Protein AF-A0A4Y7Q4H0-F1 (afdb_monomer_lite)

Radius of gyration: 21.2 Å; chains: 1; bounding box: 54×30×44 Å

Organism: NCBI:txid50990

pLDDT: mean 83.67, std 7.24, range [56.84, 93.5]

Secondary structure (DSSP, 8-state):
-PPPPTTTT-TT-TT--S-HHHHHHHHHHHHHHHHHT--SSTTHHHHHTTPPPPHHHHHHHHHHHHHHHHHHHTT--

Foldseek 3Di:
DDDDDPCPVPLPPPPDPDDPVVSVVVVVVVVVVCVVPPCPQQQVVCVVVVHGRDPVSVVVVVVVVVVVVVCVVVVND

Structure (mmCIF, N/CA/C/O backbone):
data_AF-A0A4Y7Q4H0-F1
#
_entry.id   AF-A0A4Y7Q4H0-F1
#
loop_
_atom_site.group_PDB
_atom_site.id
_atom_site.type_symbol
_atom_site.label_atom_id
_atom_site.label_alt_id
_atom_site.label_comp_id
_atom_site.label_asym_id
_atom_site.label_entity_id
_atom_site.label_seq_id
_atom_site.pdbx_PDB_ins_code
_atom_site.Cartn_x
_atom_site.Cartn_y
_atom_site.Cartn_z
_atom_site.occupancy
_atom_site.B_iso_or_equiv
_atom_site.auth_seq_id
_atom_site.auth_comp_id
_atom_site.auth_asym_id
_atom_site.auth_atom_id
_atom_site.pdbx_PDB_model_num
ATOM 1 N N . PHE A 1 1 ? 26.765 -19.275 -3.866 1.00 67.94 1 PHE A N 1
ATOM 2 C CA . PHE A 1 1 ? 25.698 -18.614 -4.636 1.00 67.94 1 PHE A CA 1
ATOM 3 C C . PHE A 1 1 ? 26.343 -17.427 -5.331 1.00 67.94 1 PHE A C 1
ATOM 5 O O . PHE A 1 1 ? 27.021 -16.670 -4.645 1.00 67.94 1 PHE A O 1
ATOM 12 N N . GLU A 1 2 ? 26.242 -17.322 -6.655 1.00 79.88 2 GLU A N 1
ATOM 13 C CA . GLU A 1 2 ? 26.659 -16.110 -7.376 1.00 79.88 2 GLU A CA 1
ATOM 14 C C . GLU A 1 2 ? 25.574 -15.043 -7.217 1.00 79.88 2 GLU A C 1
ATOM 16 O O . GLU A 1 2 ? 24.383 -15.358 -7.208 1.00 79.88 2 GLU A O 1
ATOM 21 N N . ALA A 1 3 ? 25.984 -13.793 -7.016 1.00 83.56 3 ALA A N 1
ATOM 22 C CA . ALA A 1 3 ? 25.050 -12.680 -6.928 1.00 83.56 3 ALA A CA 1
ATOM 23 C C . ALA A 1 3 ? 24.414 -12.421 -8.303 1.00 83.56 3 ALA A C 1
ATOM 25 O O . ALA A 1 3 ? 25.078 -12.549 -9.331 1.00 83.56 3 ALA A O 1
ATOM 26 N N . GLY A 1 4 ? 23.131 -12.057 -8.314 1.00 84.00 4 GLY A N 1
ATOM 27 C CA . GLY A 1 4 ? 22.421 -11.700 -9.540 1.00 84.00 4 GLY A CA 1
ATOM 28 C C . GLY A 1 4 ? 22.982 -10.437 -10.199 1.00 84.00 4 GLY A C 1
ATOM 29 O O . GLY A 1 4 ? 23.702 -9.651 -9.580 1.00 84.00 4 GLY A O 1
ATOM 30 N N . GLN A 1 5 ? 22.625 -10.233 -11.467 1.00 85.00 5 GLN A N 1
ATOM 31 C CA . GLN A 1 5 ? 22.967 -9.014 -12.196 1.00 85.00 5 GLN A CA 1
ATOM 32 C C . GLN A 1 5 ? 22.391 -7.780 -11.481 1.00 85.00 5 GLN A C 1
ATOM 34 O O . GLN A 1 5 ? 21.235 -7.772 -11.052 1.00 85.00 5 GLN A O 1
ATOM 39 N N . ALA A 1 6 ? 23.209 -6.730 -11.358 1.00 85.44 6 ALA A N 1
ATOM 40 C CA . ALA A 1 6 ? 22.791 -5.464 -10.765 1.00 85.44 6 ALA A CA 1
ATOM 41 C C . ALA A 1 6 ? 21.581 -4.885 -11.517 1.00 85.44 6 ALA A C 1
ATOM 43 O O . ALA A 1 6 ? 21.552 -4.920 -12.745 1.00 85.44 6 ALA A O 1
ATOM 44 N N . ASN A 1 7 ? 20.607 -4.360 -10.769 1.00 87.06 7 ASN A N 1
ATOM 45 C CA . ASN A 1 7 ? 19.380 -3.730 -11.277 1.00 87.06 7 ASN A CA 1
ATOM 46 C C . ASN A 1 7 ? 18.462 -4.631 -12.120 1.00 87.06 7 ASN A C 1
ATOM 48 O O . ASN A 1 7 ? 17.550 -4.133 -12.765 1.00 87.06 7 ASN A O 1
ATOM 52 N N . ALA A 1 8 ? 18.618 -5.959 -12.073 1.00 83.94 8 ALA A N 1
ATOM 53 C CA . ALA A 1 8 ? 17.762 -6.873 -12.839 1.00 83.94 8 ALA A CA 1
ATOM 54 C C . ALA A 1 8 ? 16.255 -6.784 -12.498 1.00 83.94 8 ALA A C 1
ATOM 56 O O . ALA A 1 8 ? 15.429 -7.275 -13.260 1.00 83.94 8 ALA A O 1
ATOM 57 N N . HIS A 1 9 ? 15.901 -6.180 -11.361 1.00 84.56 9 HIS A N 1
ATOM 58 C CA . HIS A 1 9 ? 14.521 -5.951 -10.923 1.00 84.56 9 HIS A CA 1
ATOM 59 C C . HIS A 1 9 ? 14.014 -4.530 -11.219 1.00 84.56 9 HIS A C 1
ATOM 61 O O . HIS A 1 9 ? 12.843 -4.252 -10.983 1.00 84.56 9 HIS A O 1
ATOM 67 N N . ASP A 1 10 ? 14.870 -3.625 -11.700 1.00 90.19 10 ASP A N 1
ATOM 68 C CA . ASP A 1 10 ? 14.491 -2.240 -11.970 1.00 90.19 10 ASP A CA 1
ATOM 69 C C . ASP A 1 10 ? 13.839 -2.136 -13.358 1.00 90.19 10 ASP A C 1
ATOM 71 O O . ASP A 1 10 ? 14.426 -2.475 -14.388 1.00 90.19 10 ASP A O 1
ATOM 75 N N . LEU A 1 11 ? 12.586 -1.690 -13.385 1.00 88.44 11 LEU A N 1
ATOM 76 C CA . LEU A 1 11 ? 11.806 -1.468 -14.605 1.00 88.44 11 LEU A CA 1
ATOM 77 C C . LEU A 1 11 ? 12.276 -0.249 -15.405 1.00 88.44 11 LEU A C 1
ATOM 79 O O . LEU A 1 11 ? 12.047 -0.171 -16.615 1.00 88.44 11 LEU A O 1
ATOM 83 N N . HIS A 1 12 ? 12.948 0.685 -14.738 1.00 89.06 12 HIS A N 1
ATOM 84 C CA . HIS A 1 12 ? 13.382 1.956 -15.299 1.00 89.06 12 HIS A CA 1
ATOM 85 C C . HIS A 1 12 ? 14.904 2.030 -15.486 1.00 89.06 12 HIS A C 1
ATOM 87 O O . HIS A 1 12 ? 15.431 3.121 -15.724 1.00 89.06 12 HIS A O 1
ATOM 93 N N . ASP A 1 13 ? 15.614 0.893 -15.439 1.00 91.50 13 ASP A N 1
ATOM 94 C CA . ASP A 1 13 ? 17.053 0.859 -15.705 1.00 91.50 13 ASP A CA 1
ATOM 95 C C . ASP A 1 13 ? 17.334 1.368 -17.134 1.00 91.50 13 ASP A C 1
ATOM 97 O O . ASP A 1 13 ? 16.874 0.775 -18.115 1.00 91.50 13 ASP A O 1
ATOM 101 N N . PRO A 1 14 ? 18.117 2.448 -17.309 1.00 88.88 14 PRO A N 1
ATOM 102 C CA . PRO A 1 14 ? 18.473 2.952 -18.634 1.00 88.88 14 PRO A CA 1
ATOM 103 C C . PRO A 1 14 ? 19.277 1.949 -19.477 1.00 88.88 14 PRO A C 1
ATOM 105 O O . PRO A 1 14 ? 19.390 2.128 -20.690 1.00 88.88 14 PRO A O 1
ATOM 108 N N . LYS A 1 15 ? 19.873 0.924 -18.853 1.00 89.81 15 LYS A N 1
ATOM 109 C CA . LYS A 1 15 ? 20.617 -0.152 -19.526 1.00 89.81 15 LYS A CA 1
ATOM 110 C C . LYS A 1 15 ? 19.766 -1.386 -19.815 1.00 89.81 15 LYS A C 1
ATOM 112 O O . LYS A 1 15 ? 20.295 -2.376 -20.329 1.00 89.81 15 LYS A O 1
ATOM 117 N N . ASP A 1 16 ? 18.481 -1.335 -19.498 1.00 88.88 16 ASP A N 1
ATOM 118 C CA . ASP A 1 16 ? 17.555 -2.409 -19.790 1.00 88.88 16 ASP A CA 1
ATOM 119 C C . ASP A 1 16 ? 17.414 -2.624 -21.304 1.00 88.88 16 ASP A C 1
ATOM 121 O O . ASP A 1 16 ? 17.213 -1.693 -22.086 1.00 88.88 16 ASP A O 1
ATOM 125 N N . GLN A 1 17 ? 17.526 -3.883 -21.718 1.00 90.25 17 GLN A N 1
ATOM 126 C CA . GLN A 1 17 ? 17.436 -4.307 -23.113 1.00 90.25 17 GLN A CA 1
ATOM 127 C C . GLN A 1 17 ? 16.018 -4.757 -23.502 1.00 90.25 17 GLN A C 1
ATOM 129 O O . GLN A 1 17 ? 15.783 -5.112 -24.660 1.00 90.25 17 GLN A O 1
ATOM 134 N N . ARG A 1 18 ? 15.058 -4.757 -22.565 1.00 89.50 18 ARG A N 1
ATOM 135 C CA . ARG A 1 18 ? 13.645 -5.041 -22.848 1.00 89.50 18 ARG A CA 1
ATOM 136 C C . ARG A 1 18 ? 13.053 -3.982 -23.784 1.00 89.50 18 ARG A C 1
ATOM 138 O O . ARG A 1 18 ? 13.309 -2.780 -23.666 1.00 89.50 18 ARG A O 1
ATOM 145 N N . SER A 1 19 ? 12.201 -4.432 -24.707 1.00 91.44 19 SER A N 1
ATOM 146 C CA . SER A 1 19 ? 11.446 -3.539 -25.589 1.00 91.44 19 SER A CA 1
ATOM 147 C C . SER A 1 19 ? 10.487 -2.645 -24.791 1.00 91.44 19 SER A C 1
ATOM 149 O O . SER A 1 19 ? 10.106 -2.972 -23.665 1.00 91.44 19 SER A O 1
ATOM 151 N N . LEU A 1 20 ? 10.073 -1.517 -25.382 1.00 89.56 20 LEU A N 1
ATOM 152 C CA . LEU A 1 20 ? 9.085 -0.618 -24.768 1.00 89.56 20 LEU A CA 1
ATOM 153 C C . LEU A 1 20 ? 7.771 -1.351 -24.466 1.00 89.56 20 LEU A C 1
ATOM 155 O O . LEU A 1 20 ? 7.268 -1.249 -23.355 1.00 89.56 20 LEU A O 1
ATOM 159 N N . SER A 1 21 ? 7.280 -2.158 -25.410 1.00 92.06 21 SER A N 1
ATOM 160 C CA . SER A 1 21 ? 6.058 -2.950 -25.233 1.00 92.06 21 SER A CA 1
ATOM 161 C C . SER A 1 21 ? 6.158 -3.946 -24.077 1.00 92.06 21 SER A C 1
ATOM 163 O O . SER A 1 21 ? 5.205 -4.103 -23.326 1.00 92.06 21 SER A O 1
ATOM 165 N N . ASN A 1 22 ? 7.315 -4.591 -23.893 1.00 90.38 22 ASN A N 1
ATOM 166 C CA . ASN A 1 22 ? 7.506 -5.537 -22.791 1.00 90.38 22 ASN A CA 1
ATOM 167 C C . ASN A 1 22 ? 7.560 -4.831 -21.430 1.00 90.38 22 ASN A C 1
ATOM 169 O O . ASN A 1 22 ? 7.101 -5.394 -20.442 1.00 90.38 22 ASN A O 1
ATOM 173 N N . ARG A 1 23 ? 8.126 -3.618 -21.367 1.00 91.88 23 ARG A N 1
ATOM 174 C CA . ARG A 1 23 ? 8.127 -2.813 -20.137 1.00 91.88 23 ARG A CA 1
ATOM 175 C C . ARG A 1 23 ? 6.723 -2.348 -19.773 1.00 91.88 23 ARG A C 1
ATOM 177 O O . ARG A 1 23 ? 6.338 -2.514 -18.628 1.00 91.88 23 ARG A O 1
ATOM 184 N N . GLN A 1 24 ? 5.963 -1.863 -20.754 1.00 93.25 24 GLN A N 1
ATOM 185 C CA . GLN A 1 24 ? 4.567 -1.463 -20.556 1.00 93.25 24 GLN A CA 1
ATOM 186 C C . GLN A 1 24 ? 3.712 -2.620 -20.035 1.00 93.25 24 GLN A C 1
ATOM 188 O O . GLN A 1 24 ? 3.048 -2.472 -19.021 1.00 93.25 24 GLN A O 1
ATOM 193 N N . ALA A 1 25 ? 3.798 -3.796 -20.662 1.00 93.50 25 ALA A N 1
ATOM 194 C CA . ALA A 1 25 ? 3.031 -4.961 -20.221 1.00 93.50 25 ALA A CA 1
ATOM 195 C C . ALA A 1 25 ? 3.382 -5.404 -18.788 1.00 93.50 25 ALA A C 1
ATOM 197 O O . ALA A 1 25 ? 2.513 -5.860 -18.052 1.00 93.50 25 ALA A O 1
ATOM 198 N N . LEU A 1 26 ? 4.652 -5.285 -18.384 1.00 91.25 26 LEU A N 1
ATOM 199 C CA . LEU A 1 26 ? 5.060 -5.602 -17.015 1.00 91.25 26 LEU A CA 1
ATOM 200 C C . LEU A 1 26 ? 4.561 -4.553 -16.013 1.00 91.25 26 LEU A C 1
ATOM 202 O O . LEU A 1 26 ? 4.171 -4.912 -14.910 1.00 91.25 26 LEU A O 1
ATOM 206 N N . GLU A 1 27 ? 4.575 -3.275 -16.387 1.00 91.00 27 GLU A N 1
ATOM 207 C CA . GLU A 1 27 ? 4.048 -2.186 -15.561 1.00 91.00 27 GLU A CA 1
ATOM 208 C C . GLU A 1 27 ? 2.541 -2.347 -15.322 1.00 91.00 27 GLU A C 1
ATOM 210 O O . GLU A 1 27 ? 2.106 -2.278 -14.178 1.00 91.00 27 GLU A O 1
ATOM 215 N N . GLU A 1 28 ? 1.776 -2.681 -16.365 1.00 92.75 28 GLU A N 1
ATOM 216 C CA . GLU A 1 28 ? 0.341 -2.987 -16.260 1.00 92.75 28 GLU A CA 1
ATOM 217 C C . GLU A 1 28 ? 0.077 -4.177 -15.324 1.00 92.75 28 GLU A C 1
ATOM 219 O O . GLU A 1 28 ? -0.787 -4.096 -14.455 1.00 92.75 28 GLU A O 1
ATOM 224 N N . GLN A 1 29 ? 0.856 -5.260 -15.440 1.00 89.31 29 GLN A N 1
ATOM 225 C CA . GLN A 1 29 ? 0.737 -6.409 -14.530 1.00 89.31 29 GLN A CA 1
ATOM 226 C C . GLN A 1 29 ? 1.048 -6.040 -13.079 1.00 89.31 29 GLN A C 1
ATOM 228 O O . GLN A 1 29 ? 0.366 -6.499 -12.167 1.00 89.31 29 GLN A O 1
ATOM 233 N N . MET A 1 30 ? 2.075 -5.219 -12.853 1.00 86.62 30 MET A N 1
ATOM 234 C CA . MET A 1 30 ? 2.417 -4.760 -11.508 1.00 86.62 30 MET A CA 1
ATOM 235 C C . MET A 1 30 ? 1.353 -3.829 -10.929 1.00 86.62 30 MET A C 1
ATOM 237 O O . MET A 1 30 ? 1.135 -3.848 -9.720 1.00 86.62 30 MET A O 1
ATOM 241 N N . GLU A 1 31 ? 0.702 -3.014 -11.759 1.00 87.94 31 GLU A N 1
ATOM 242 C CA . GLU A 1 31 ? -0.415 -2.170 -11.339 1.00 87.94 31 GLU A CA 1
ATOM 243 C C . GLU A 1 31 ? -1.634 -3.018 -10.956 1.00 87.94 31 GLU A C 1
ATOM 245 O O . GLU A 1 31 ? -2.182 -2.820 -9.873 1.00 87.94 31 GLU A O 1
ATOM 250 N N . GLU A 1 32 ? -1.991 -4.014 -11.771 1.00 85.62 32 GLU A N 1
ATOM 251 C CA . GLU A 1 32 ? -3.076 -4.961 -11.482 1.00 85.62 32 GLU A CA 1
ATOM 252 C C . GLU A 1 32 ? -2.801 -5.745 -10.188 1.00 85.62 32 GLU A C 1
ATOM 254 O O . GLU A 1 32 ? -3.631 -5.764 -9.279 1.00 85.62 32 GLU A O 1
ATOM 259 N N . GLU A 1 33 ? -1.594 -6.296 -10.033 1.00 81.75 33 GLU A N 1
ATOM 260 C CA . GLU A 1 33 ? -1.191 -7.000 -8.813 1.00 81.75 33 GLU A CA 1
ATOM 261 C C . GLU A 1 33 ? -1.180 -6.060 -7.594 1.00 81.75 33 GLU A C 1
ATOM 263 O O . GLU A 1 33 ? -1.569 -6.458 -6.494 1.00 81.75 33 GLU A O 1
ATOM 268 N N . ALA A 1 34 ? -0.775 -4.798 -7.757 1.00 80.44 34 ALA A N 1
ATOM 269 C CA . ALA A 1 34 ? -0.832 -3.813 -6.683 1.00 80.44 34 ALA A CA 1
ATOM 270 C C . ALA A 1 34 ? -2.274 -3.452 -6.302 1.00 80.44 34 ALA A C 1
ATOM 272 O O . ALA A 1 34 ? -2.541 -3.235 -5.120 1.00 80.44 34 ALA A O 1
ATOM 273 N N . GLU A 1 35 ? -3.200 -3.384 -7.260 1.00 76.81 35 GLU A N 1
ATOM 274 C CA . GLU A 1 35 ? -4.625 -3.174 -6.995 1.00 76.81 35 GLU A CA 1
ATOM 275 C C . GLU A 1 35 ? -5.260 -4.372 -6.287 1.00 76.81 35 GLU A C 1
ATOM 277 O O . GLU A 1 35 ? -5.974 -4.178 -5.299 1.00 76.81 35 GLU A O 1
ATOM 282 N N . GLU A 1 36 ? -4.955 -5.596 -6.717 1.00 72.12 36 GLU A N 1
ATOM 283 C CA . GLU A 1 36 ? -5.413 -6.823 -6.059 1.00 72.12 36 GLU A CA 1
ATOM 284 C C . GLU A 1 36 ? -4.871 -6.944 -4.628 1.00 72.12 36 GLU A C 1
ATOM 286 O O . GLU A 1 36 ? -5.601 -7.322 -3.707 1.00 72.12 36 GLU A O 1
ATOM 291 N N . ASN A 1 37 ? -3.608 -6.560 -4.418 1.00 67.56 37 ASN A N 1
ATOM 292 C CA . ASN A 1 37 ? -2.940 -6.602 -3.117 1.00 67.56 37 ASN A CA 1
ATOM 293 C C . ASN A 1 37 ? -3.118 -5.327 -2.282 1.00 67.56 37 ASN A C 1
ATOM 295 O O . ASN A 1 37 ? -2.504 -5.199 -1.214 1.00 67.56 37 ASN A O 1
ATOM 299 N N . ARG A 1 38 ? -3.962 -4.372 -2.703 1.00 71.94 38 ARG A N 1
ATOM 300 C CA . ARG A 1 38 ? -4.338 -3.260 -1.822 1.00 71.94 38 ARG A CA 1
ATOM 301 C C . ARG A 1 38 ? -5.049 -3.831 -0.606 1.00 71.94 38 ARG A C 1
ATOM 303 O O . ARG A 1 38 ? -6.171 -4.328 -0.683 1.00 71.94 38 ARG A O 1
ATOM 310 N N . ILE A 1 39 ? -4.387 -3.709 0.541 1.00 66.44 39 ILE A N 1
ATOM 311 C CA . ILE A 1 39 ? -4.927 -4.083 1.845 1.00 66.44 39 ILE A CA 1
ATOM 312 C C . ILE A 1 39 ? -6.084 -3.125 2.158 1.00 66.44 39 ILE A C 1
ATOM 314 O O . ILE A 1 39 ? -5.882 -2.058 2.731 1.00 66.44 39 ILE A O 1
ATOM 318 N N . GLN A 1 40 ? -7.296 -3.481 1.728 1.00 68.88 40 GLN A N 1
ATOM 319 C CA . GLN A 1 40 ? -8.510 -2.739 2.079 1.00 68.88 40 GLN A CA 1
ATOM 320 C C . GLN A 1 40 ? -8.875 -2.950 3.550 1.00 68.88 40 GLN A C 1
ATOM 322 O O . GLN A 1 40 ? -9.324 -2.023 4.214 1.00 68.88 40 GLN A O 1
ATOM 327 N N . ASP A 1 41 ? -8.644 -4.163 4.053 1.00 74.25 41 ASP A N 1
ATOM 328 C CA . ASP A 1 41 ? -8.859 -4.537 5.446 1.00 74.25 41 ASP A CA 1
ATOM 329 C C . ASP A 1 41 ? -7.513 -4.947 6.072 1.00 74.25 41 ASP A C 1
ATOM 331 O O . ASP A 1 41 ? -6.912 -5.931 5.627 1.00 74.25 41 ASP A O 1
ATOM 335 N N . PRO A 1 42 ? -7.025 -4.225 7.097 1.00 72.38 42 PRO A N 1
ATOM 336 C CA . PRO A 1 42 ? -5.750 -4.507 7.752 1.00 72.38 42 PRO A CA 1
ATOM 337 C C . PRO A 1 42 ? -5.700 -5.865 8.474 1.00 72.38 42 PRO A C 1
ATOM 339 O O . PRO A 1 42 ? -4.607 -6.358 8.762 1.00 72.38 42 PRO A O 1
ATOM 342 N N . LEU A 1 43 ? -6.845 -6.491 8.769 1.00 78.81 43 LEU A N 1
ATOM 343 C CA . LEU A 1 43 ? -6.914 -7.810 9.407 1.00 78.81 43 LEU A CA 1
ATOM 344 C C . LEU A 1 43 ? -6.777 -8.958 8.406 1.00 78.81 43 LEU A C 1
ATOM 346 O O . LEU A 1 43 ? -6.296 -10.038 8.764 1.00 78.81 43 LEU A O 1
ATOM 350 N N . LYS A 1 44 ? -7.187 -8.724 7.161 1.00 79.50 44 LYS A N 1
ATOM 351 C CA . LYS A 1 44 ? -7.341 -9.757 6.139 1.00 79.50 44 LYS A CA 1
ATOM 352 C C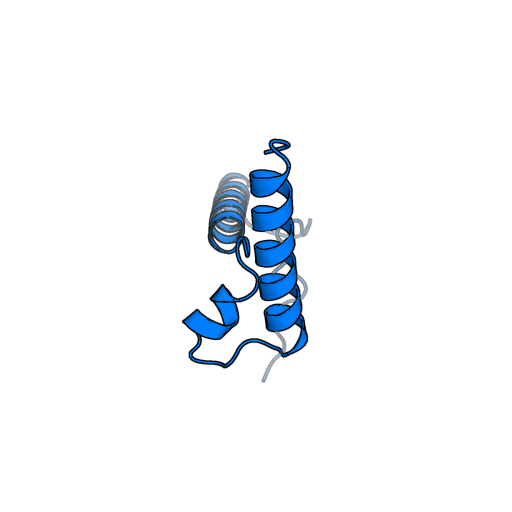 . LYS A 1 44 ? -6.032 -10.477 5.777 1.00 79.50 44 LYS A C 1
ATOM 354 O O . LYS A 1 44 ? -6.044 -11.702 5.785 1.00 79.50 44 LYS A O 1
ATOM 359 N N . PRO A 1 45 ? -4.871 -9.805 5.613 1.00 81.19 45 PRO A N 1
ATOM 360 C CA . PRO A 1 45 ? -3.614 -10.497 5.306 1.00 81.19 45 PRO A CA 1
ATOM 361 C C . PRO A 1 45 ? -3.185 -11.496 6.389 1.00 81.19 45 PRO A C 1
ATOM 363 O O . PRO A 1 45 ? -2.645 -12.560 6.092 1.00 81.19 45 PRO A O 1
ATOM 366 N N . ALA A 1 46 ? -3.426 -11.166 7.664 1.00 82.12 46 ALA A N 1
ATOM 367 C CA . ALA A 1 46 ? -3.128 -12.081 8.760 1.00 82.12 46 ALA A CA 1
ATOM 368 C C . ALA A 1 46 ? -4.073 -13.290 8.724 1.00 82.12 46 ALA A C 1
ATOM 370 O O . ALA A 1 46 ? -3.602 -14.424 8.799 1.00 82.12 46 ALA A O 1
ATOM 371 N N . GLN A 1 47 ? -5.374 -13.048 8.539 1.00 80.19 47 GLN A N 1
ATOM 372 C CA . GLN A 1 47 ? -6.397 -14.093 8.464 1.00 80.19 47 GLN A CA 1
ATOM 373 C C . GLN A 1 47 ? -6.197 -15.034 7.266 1.00 80.19 47 GLN A C 1
ATOM 375 O O . GLN A 1 47 ? -6.236 -16.250 7.446 1.00 80.19 47 GLN A O 1
ATOM 380 N N . ASP A 1 48 ? -5.915 -14.490 6.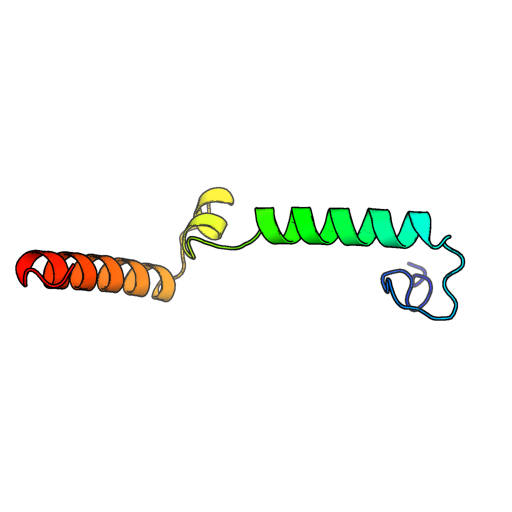080 1.00 82.44 48 ASP A N 1
ATOM 381 C CA . ASP A 1 48 ? -5.684 -15.247 4.843 1.00 82.44 48 ASP A CA 1
ATOM 382 C C . ASP A 1 48 ? -4.473 -16.182 4.976 1.00 82.44 48 ASP A C 1
ATOM 384 O O . ASP A 1 48 ? -4.461 -17.294 4.450 1.00 82.44 48 ASP A O 1
ATOM 388 N N . HIS A 1 49 ? -3.462 -15.764 5.742 1.00 81.81 49 HIS A N 1
ATOM 389 C CA . HIS A 1 49 ? -2.274 -16.567 6.030 1.00 81.81 49 HIS A CA 1
ATOM 390 C C . HIS A 1 49 ? -2.450 -17.504 7.243 1.00 81.81 49 HIS A C 1
ATOM 392 O O . HIS A 1 49 ? -1.485 -18.142 7.667 1.00 81.81 49 HIS A O 1
ATOM 398 N N . GLY A 1 50 ? -3.653 -17.584 7.828 1.00 82.69 50 GLY A N 1
ATOM 399 C CA . GLY A 1 50 ? -3.949 -18.405 9.008 1.00 82.69 50 GLY A CA 1
ATOM 400 C C . GLY A 1 50 ? -3.297 -17.907 10.303 1.00 82.69 50 GLY A C 1
ATOM 401 O O . GLY A 1 50 ? -3.205 -18.658 11.275 1.00 82.69 50 GLY A O 1
ATOM 402 N N . ASN A 1 51 ? -2.830 -16.659 10.321 1.00 86.06 51 ASN A N 1
ATOM 403 C CA . ASN A 1 51 ? -2.212 -16.020 11.473 1.00 86.06 51 ASN A CA 1
ATOM 404 C C . ASN A 1 51 ? -3.230 -15.185 12.250 1.00 86.06 51 ASN A C 1
ATOM 406 O O . ASN A 1 51 ? -4.203 -14.654 11.714 1.00 86.06 51 ASN A O 1
ATOM 410 N N . GLU A 1 52 ? -2.969 -15.011 13.540 1.00 84.31 52 GLU A N 1
ATOM 411 C CA . GLU A 1 52 ? -3.759 -14.100 14.353 1.00 84.31 52 GLU A CA 1
ATOM 412 C C . GLU A 1 52 ? -3.367 -12.640 14.043 1.00 84.31 52 GLU A C 1
ATOM 414 O O . GLU A 1 52 ? -2.174 -12.317 14.062 1.00 84.31 52 GLU A O 1
ATOM 419 N N . PRO A 1 53 ? -4.333 -11.737 13.774 1.00 84.62 53 PRO A N 1
ATOM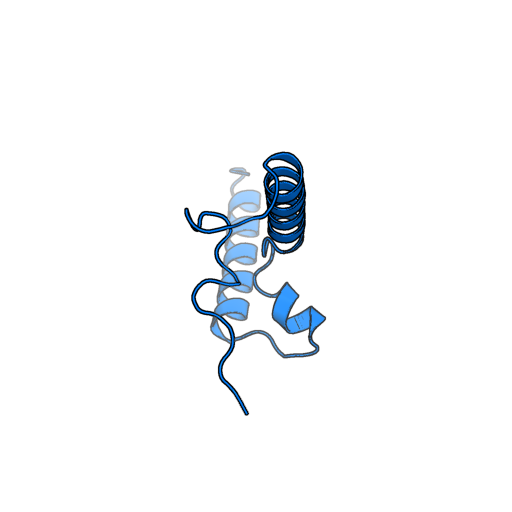 420 C CA . PRO A 1 53 ? -4.040 -10.321 13.583 1.00 84.62 53 PRO A CA 1
ATOM 421 C C . PRO A 1 53 ? -3.346 -9.709 14.800 1.00 84.62 53 PRO A C 1
ATOM 423 O O . PRO A 1 53 ? -3.566 -10.123 15.944 1.00 84.62 53 PRO A O 1
ATOM 426 N N . SER A 1 54 ? -2.525 -8.685 14.561 1.00 87.31 54 SER A N 1
ATOM 427 C CA . SER A 1 54 ? -1.805 -8.006 15.638 1.00 87.31 54 SER A CA 1
ATOM 428 C C . SER A 1 54 ? -2.773 -7.385 16.654 1.00 87.31 54 SER A C 1
ATOM 430 O O . SER A 1 54 ? -3.898 -7.009 16.323 1.00 87.31 54 SER A O 1
ATOM 432 N N . ARG A 1 55 ? -2.326 -7.234 17.908 1.00 84.62 55 ARG A N 1
ATOM 433 C CA . ARG A 1 55 ? -3.142 -6.598 18.959 1.00 84.62 55 ARG A CA 1
ATOM 434 C C . ARG A 1 55 ? -3.611 -5.194 18.568 1.00 84.62 55 ARG A C 1
ATOM 436 O O . ARG A 1 55 ? -4.742 -4.854 18.872 1.00 84.62 55 ARG A O 1
ATOM 443 N N . GLY A 1 56 ? -2.761 -4.415 17.895 1.00 85.62 56 GLY A N 1
ATOM 444 C CA . GLY A 1 56 ? -3.117 -3.074 17.421 1.00 85.62 56 GLY A CA 1
ATOM 445 C C . GLY A 1 56 ? -4.209 -3.115 16.357 1.00 85.62 56 GLY A C 1
ATOM 446 O O . GLY A 1 56 ? -5.223 -2.454 16.513 1.00 85.62 56 GLY A O 1
ATOM 447 N N . ALA A 1 57 ? -4.062 -3.979 15.348 1.00 84.69 57 ALA A N 1
ATOM 448 C CA . ALA A 1 57 ? -5.047 -4.092 14.272 1.00 84.69 57 ALA A CA 1
ATOM 449 C C . ALA A 1 57 ? -6.435 -4.511 14.786 1.00 84.69 57 ALA A C 1
ATOM 451 O O . ALA A 1 57 ? -7.448 -4.024 14.296 1.00 84.69 57 ALA A O 1
ATOM 452 N N . LYS A 1 58 ? -6.491 -5.382 15.803 1.00 84.25 58 LYS A N 1
ATOM 453 C CA . LYS A 1 58 ? -7.755 -5.751 16.460 1.00 84.25 58 LYS A CA 1
ATOM 454 C C . LYS A 1 58 ? -8.418 -4.564 17.160 1.00 84.25 58 LYS A C 1
ATOM 456 O O . LYS A 1 58 ? -9.616 -4.376 17.002 1.00 84.25 58 LYS A O 1
ATOM 461 N N . ILE A 1 59 ? -7.639 -3.771 17.898 1.00 86.44 59 ILE A N 1
ATOM 462 C CA . ILE A 1 59 ? -8.140 -2.583 18.606 1.00 86.44 59 ILE A CA 1
ATOM 463 C C . ILE A 1 59 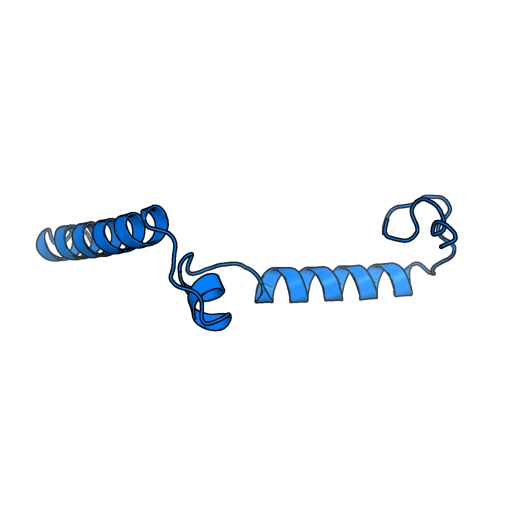? -8.635 -1.535 17.608 1.00 86.44 59 ILE A C 1
ATOM 465 O O . ILE A 1 59 ? -9.699 -0.959 17.809 1.00 86.44 59 ILE A O 1
ATOM 469 N N . ASP A 1 60 ? -7.898 -1.313 16.521 1.00 85.31 60 ASP A N 1
ATOM 470 C CA . ASP A 1 60 ? -8.3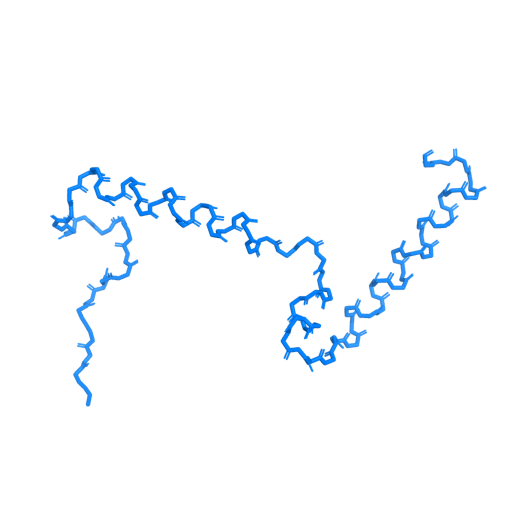02 -0.361 15.485 1.00 85.31 60 ASP A CA 1
ATOM 471 C C . ASP A 1 60 ? -9.624 -0.785 14.823 1.00 85.31 60 ASP A C 1
ATOM 473 O O . ASP A 1 60 ? -10.494 0.055 14.605 1.00 85.31 60 ASP A O 1
ATOM 477 N N . ALA A 1 61 ? -9.813 -2.085 14.564 1.00 85.50 61 ALA A N 1
ATOM 478 C CA . ALA A 1 61 ? -11.061 -2.613 14.012 1.00 85.50 61 ALA A CA 1
ATOM 479 C C . ALA A 1 61 ? -12.249 -2.484 14.985 1.00 85.50 61 ALA A C 1
ATOM 481 O O . ALA A 1 61 ? -13.352 -2.131 14.567 1.00 85.50 61 ALA A O 1
ATOM 482 N N . GLU A 1 62 ? -12.033 -2.739 16.280 1.00 87.12 62 GLU A N 1
ATOM 483 C CA . GLU A 1 62 ? -13.045 -2.521 17.323 1.00 87.12 62 GLU A CA 1
ATOM 484 C C . GLU A 1 62 ? -13.435 -1.038 17.414 1.00 87.12 62 GLU A C 1
ATOM 486 O O . GLU A 1 62 ? -14.620 -0.709 17.390 1.00 87.12 62 GLU A O 1
ATOM 491 N N . LEU A 1 63 ? -12.449 -0.135 17.426 1.00 87.88 63 LEU A N 1
ATOM 492 C CA . LEU A 1 63 ? -12.685 1.306 17.500 1.00 87.88 63 LEU A CA 1
ATOM 493 C C . LEU A 1 63 ? -13.445 1.828 16.274 1.00 87.88 63 LEU A C 1
ATOM 495 O O . LEU A 1 63 ? -14.366 2.627 16.425 1.00 87.88 63 LEU A O 1
ATOM 499 N N . GLN A 1 64 ? -13.100 1.353 15.073 1.00 86.56 64 GLN A N 1
ATOM 500 C CA . GLN A 1 64 ? -13.821 1.691 13.844 1.00 86.56 64 GLN A CA 1
ATOM 501 C C . GLN A 1 64 ? -15.287 1.249 13.900 1.00 86.56 64 GLN A C 1
ATOM 503 O O . GLN A 1 64 ? -16.170 2.026 13.534 1.00 86.56 64 GLN A O 1
ATOM 508 N N . ALA A 1 65 ? -15.561 0.036 14.389 1.00 87.31 65 ALA A N 1
ATOM 509 C CA . ALA A 1 65 ? -16.926 -0.462 14.534 1.00 87.31 65 ALA A CA 1
ATOM 510 C C . ALA A 1 65 ? -17.734 0.368 15.548 1.00 87.31 65 ALA A C 1
ATOM 512 O O . ALA A 1 65 ? -18.884 0.725 15.283 1.00 87.31 65 ALA A O 1
ATOM 513 N N . GLU A 1 66 ? -17.124 0.726 16.682 1.00 86.62 66 GLU A N 1
ATOM 514 C CA . GLU A 1 66 ? -17.745 1.587 17.693 1.00 86.62 66 GLU A CA 1
ATOM 515 C C . GLU A 1 66 ? -18.017 3.007 17.168 1.00 86.62 66 GLU A C 1
ATOM 517 O O . GLU A 1 66 ? -19.090 3.567 17.414 1.00 86.62 66 GLU A O 1
ATOM 522 N N . GLU A 1 67 ? -17.078 3.597 16.421 1.00 86.00 67 GLU A N 1
ATOM 523 C CA . GLU A 1 67 ? -17.257 4.910 15.793 1.00 86.00 67 GLU A CA 1
ATOM 524 C C . GLU A 1 67 ? -18.379 4.896 14.757 1.00 86.00 67 GLU A C 1
ATOM 526 O O . GLU A 1 67 ? -19.204 5.814 14.727 1.00 86.00 67 GLU A O 1
ATOM 531 N N . GLN A 1 68 ? -18.444 3.849 13.938 1.00 84.19 68 GLN A N 1
ATOM 532 C CA . GLN A 1 68 ? -19.470 3.705 12.916 1.00 84.19 68 GLN A CA 1
ATOM 533 C C . GLN A 1 68 ? -20.860 3.564 13.552 1.00 84.19 68 GLN A C 1
ATOM 535 O O . GLN A 1 68 ? -21.772 4.315 13.199 1.00 84.19 68 GLN A O 1
ATOM 540 N N . GLU A 1 69 ? -20.999 2.727 14.584 1.00 86.50 69 GLU A N 1
ATOM 541 C CA . GLU A 1 69 ? -22.250 2.604 15.340 1.00 86.50 69 GLU A CA 1
ATOM 542 C C . GLU A 1 69 ? -22.629 3.929 16.032 1.00 86.50 69 GLU A C 1
ATOM 544 O O . GLU A 1 69 ? -23.799 4.325 16.079 1.00 86.50 69 GLU A O 1
ATOM 549 N N . TYR A 1 70 ? -21.648 4.666 16.555 1.00 85.06 70 TYR A N 1
ATOM 550 C CA . TYR A 1 70 ? -21.883 5.976 17.154 1.00 85.06 70 TYR A CA 1
ATOM 551 C C . TYR A 1 70 ? -22.386 7.013 16.140 1.00 85.06 70 TYR A C 1
ATOM 553 O O . TYR A 1 70 ? -23.290 7.798 16.457 1.00 85.06 70 TYR A O 1
ATOM 561 N N . LEU A 1 71 ? -21.820 7.032 14.932 1.00 84.81 71 LEU A N 1
ATOM 562 C CA . LEU A 1 71 ? -22.237 7.918 13.844 1.00 84.81 71 LEU A CA 1
ATOM 563 C C . LEU A 1 71 ? -23.652 7.590 13.358 1.00 84.81 71 LEU A C 1
ATOM 565 O O . LEU A 1 71 ? -24.463 8.511 13.202 1.00 84.81 71 LEU A O 1
ATOM 569 N N . GLU A 1 72 ? -23.970 6.304 13.214 1.00 86.00 72 GLU A N 1
ATOM 570 C CA . GLU A 1 72 ? -25.310 5.816 12.877 1.00 86.00 72 GLU A CA 1
ATOM 571 C C . GLU A 1 72 ? -26.335 6.225 13.941 1.00 86.00 72 GLU A C 1
ATOM 573 O O . GLU A 1 72 ? -27.354 6.845 13.627 1.00 86.00 72 GLU A O 1
ATOM 578 N N . ARG A 1 73 ? -26.031 5.992 15.226 1.00 83.12 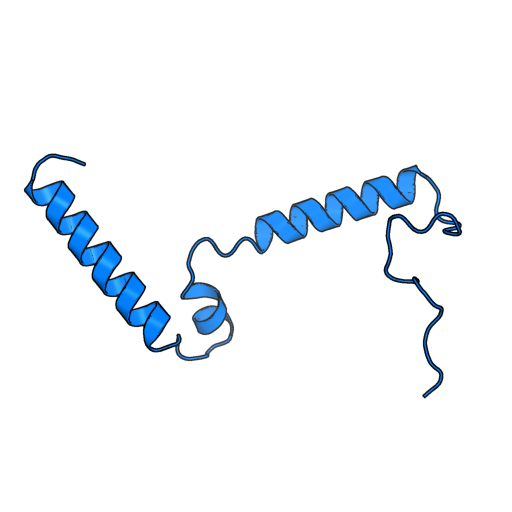73 ARG A N 1
ATOM 579 C CA . ARG A 1 73 ? -26.891 6.407 16.351 1.00 83.12 73 ARG A CA 1
ATOM 580 C C . ARG A 1 73 ? -27.088 7.922 16.416 1.00 83.12 73 ARG A C 1
ATOM 582 O O . ARG A 1 73 ? -28.140 8.384 16.857 1.00 83.12 73 ARG A O 1
ATOM 589 N N . LYS A 1 74 ? -26.094 8.710 15.994 1.00 82.12 74 LYS A N 1
ATOM 590 C CA . LYS A 1 74 ? -26.195 10.175 15.912 1.00 82.12 74 LYS A CA 1
ATOM 591 C C . LYS A 1 74 ? -26.891 10.686 14.647 1.00 82.12 74 LYS A C 1
ATOM 593 O O . LYS A 1 74 ? -27.068 11.902 14.552 1.00 82.12 74 LYS A O 1
ATOM 598 N N . GLY A 1 75 ? -27.270 9.819 13.704 1.00 73.31 75 GLY A N 1
ATOM 599 C CA . GLY A 1 75 ? -27.853 10.217 12.417 1.00 73.31 75 GLY A CA 1
ATOM 600 C C . GLY A 1 75 ? -26.900 11.065 11.570 1.00 73.31 75 GLY A C 1
ATOM 601 O O . GLY A 1 75 ? -27.338 11.990 10.889 1.00 73.31 75 GLY A O 1
ATOM 602 N N . LYS A 1 76 ? -25.590 10.821 11.701 1.00 64.50 76 LYS A N 1
ATOM 603 C CA . LYS A 1 76 ? -24.519 11.539 10.989 1.00 64.50 76 LYS A CA 1
ATOM 604 C C . LYS A 1 76 ? -23.833 10.685 9.915 1.00 64.50 76 LYS A C 1
ATOM 606 O O . LYS A 1 76 ? -22.851 11.153 9.344 1.00 64.50 76 LYS A O 1
ATOM 611 N N . ALA A 1 77 ? -24.332 9.468 9.701 1.00 56.84 77 ALA A N 1
ATOM 612 C CA . ALA A 1 77 ? -23.943 8.558 8.630 1.00 56.84 77 ALA A CA 1
ATOM 613 C C . ALA A 1 77 ? -24.828 8.772 7.395 1.00 56.84 77 ALA A C 1
ATOM 615 O O . ALA A 1 77 ? -26.041 9.026 7.588 1.00 56.84 77 ALA A O 1
#

Sequence (77 aa):
FEAGQANAHDLHDPKDQRSLSNRQALEEQMEEEAEENRIQDPLKPAQDHGNEPSRGAKIDAELQAEEQEYLERKGKA